Protein AF-A0A3C1PGC7-F1 (afdb_monomer)

Nearest PDB structures (foldseek):
  7cz9-assembly2_E  TM=8.996E-01  e=1.179E-01  Klebsiella pneumoniae
  7k8d-assembly1_A  TM=7.745E-01  e=8.176E-02  Mycolicibacterium smegmatis MC2 155
  7rpi-assembly1_A  TM=7.577E-01  e=9.078E-02  Mus musculus
  2v50-assembly2_E  TM=8.903E-01  e=4.594E-01  Pseudomonas aeruginosa PAO1
  5mg3-assembly1_D  TM=7.984E-01  e=2.327E-01  Escherichia coli

Radius of gyration: 24.23 Å; Cα contacts (8 Å, |Δi|>4): 108; chains: 1; bounding box: 67×40×72 Å

Mean predicted aligned error: 7.97 Å

Solvent-accessible surface area (backbone atoms only — not comparable to full-atom values): 7787 Å² total; per-residue (Å²): 104,71,68,57,55,49,49,30,65,76,70,67,56,76,90,45,76,52,52,53,50,35,54,56,52,42,51,53,52,38,52,49,49,41,49,50,46,52,53,42,28,53,48,33,42,73,73,68,42,53,72,69,55,12,49,53,52,23,45,66,51,51,39,48,53,50,53,55,48,37,54,55,52,24,55,60,30,44,58,32,53,76,46,93,48,66,64,47,19,52,36,14,47,52,41,25,52,33,39,50,54,32,50,52,40,43,70,46,55,47,56,52,51,51,53,55,52,49,55,53,51,55,54,52,54,54,51,54,53,62,74,66,53,78,75,79,75,74,78,73,77,80,86,126

pLDDT: mean 89.97, std 10.28, range [63.69, 98.06]

Sequence (144 aa):
MVLLFGFMGITGIPLDIATVLVASVAIGIGIDYSIHIITSYNHYLKEGNSVEEAIQKTILLSGKAIVINVLSVAAGFLVLVFSQIVPMQFFGLLVAISMLVAGFGALTLLPIIIIISNNKLEHKTRKTVIETIPQPKTAEPLEV

Secondary structure (DSSP, 8-state):
-HHHHHHHHHHT----HHHHHHHHHHHHHHHHHHHHHHHHHHHHHHTT--HHHHHHHHIIIIIHHHHHHHHHHHHHHHGGGG-SSHHHHHHHHHHHHHHHHHHHHHHHHHHHHHHHHHHHHHHHHHHHHHHHSPPP--------

Structure (mmCIF, N/CA/C/O backbone):
data_AF-A0A3C1PGC7-F1
#
_entry.id   AF-A0A3C1PGC7-F1
#
loop_
_atom_site.group_PDB
_atom_site.id
_atom_site.type_symbol
_atom_site.label_atom_id
_atom_site.label_alt_id
_atom_site.label_comp_id
_atom_site.label_asym_id
_atom_site.label_entity_id
_atom_site.label_seq_id
_atom_site.pdbx_PDB_ins_code
_atom_site.Cartn_x
_atom_site.Cartn_y
_atom_site.Cartn_z
_atom_site.occupancy
_atom_site.B_iso_or_equiv
_atom_site.auth_seq_id
_atom_site.auth_comp_id
_atom_site.auth_asym_id
_atom_site.auth_atom_id
_atom_site.pdbx_PDB_model_num
ATOM 1 N N . MET A 1 1 ? 3.175 -8.855 -2.436 1.00 88.94 1 MET A N 1
ATOM 2 C CA . MET A 1 1 ? 4.091 -9.829 -3.074 1.00 88.94 1 MET A CA 1
ATOM 3 C C . MET A 1 1 ? 3.389 -10.712 -4.086 1.00 88.94 1 MET A C 1
ATOM 5 O O . MET A 1 1 ? 3.748 -10.628 -5.247 1.00 88.94 1 MET A O 1
ATOM 9 N N . VAL A 1 2 ? 2.367 -11.485 -3.696 1.00 93.81 2 VAL A N 1
ATOM 10 C CA . VAL A 1 2 ? 1.658 -12.404 -4.615 1.00 93.81 2 VAL A CA 1
ATOM 11 C C . VAL A 1 2 ? 1.214 -11.719 -5.911 1.00 93.81 2 VAL A C 1
ATOM 13 O O . VAL A 1 2 ? 1.540 -12.192 -6.989 1.00 93.81 2 VAL A O 1
ATOM 16 N N . LEU A 1 3 ? 0.550 -10.564 -5.814 1.00 94.62 3 LEU A N 1
ATOM 17 C CA . LEU A 1 3 ? 0.087 -9.824 -6.993 1.00 94.62 3 LEU A CA 1
ATOM 18 C C . LEU A 1 3 ? 1.231 -9.251 -7.846 1.00 94.62 3 LEU A C 1
ATOM 20 O O . LEU A 1 3 ? 1.129 -9.256 -9.065 1.00 94.62 3 LEU A O 1
ATOM 24 N N . LEU A 1 4 ? 2.327 -8.805 -7.224 1.00 93.44 4 LEU A N 1
ATOM 25 C CA . LEU A 1 4 ? 3.491 -8.267 -7.938 1.00 93.44 4 LEU A CA 1
ATOM 26 C C . LEU A 1 4 ? 4.201 -9.362 -8.744 1.00 93.44 4 LEU A C 1
ATOM 28 O O . LEU A 1 4 ? 4.411 -9.213 -9.942 1.00 93.44 4 LEU A O 1
ATOM 32 N N . PHE A 1 5 ? 4.534 -10.480 -8.096 1.00 93.31 5 PHE A N 1
ATOM 33 C CA . PHE A 1 5 ? 5.194 -11.598 -8.770 1.00 93.31 5 PHE A CA 1
ATOM 34 C C . PHE A 1 5 ? 4.258 -12.312 -9.749 1.00 93.31 5 PHE A C 1
ATOM 36 O O . PHE A 1 5 ? 4.707 -12.752 -10.802 1.00 93.31 5 PHE A O 1
ATOM 43 N N . GLY A 1 6 ? 2.956 -12.366 -9.452 1.00 94.81 6 GLY A N 1
ATOM 44 C CA . GLY A 1 6 ? 1.943 -12.837 -10.394 1.00 94.81 6 GLY A CA 1
ATOM 45 C C . GLY A 1 6 ? 1.897 -11.979 -11.658 1.00 94.81 6 GLY A C 1
ATOM 46 O O . GLY A 1 6 ? 1.915 -12.520 -12.758 1.00 94.81 6 GLY A O 1
ATOM 47 N N . PHE A 1 7 ? 1.924 -10.650 -11.511 1.00 94.06 7 PHE A N 1
ATOM 48 C CA . PHE A 1 7 ? 2.016 -9.730 -12.644 1.00 94.06 7 PHE A CA 1
ATOM 49 C C . PHE A 1 7 ? 3.286 -9.975 -13.465 1.00 94.06 7 PHE A C 1
ATOM 51 O O . PHE A 1 7 ? 3.186 -10.187 -14.669 1.00 94.06 7 PHE A O 1
ATOM 58 N N . MET A 1 8 ? 4.455 -10.049 -12.815 1.00 93.94 8 MET A N 1
ATOM 59 C CA . MET A 1 8 ? 5.726 -10.341 -13.494 1.00 93.94 8 MET A CA 1
ATOM 60 C C . MET A 1 8 ? 5.693 -11.668 -14.261 1.00 93.94 8 MET A C 1
ATOM 62 O O . MET A 1 8 ? 6.180 -11.728 -15.388 1.00 93.94 8 MET A O 1
ATOM 66 N N . GLY A 1 9 ? 5.095 -12.713 -13.678 1.00 94.56 9 GLY A N 1
ATOM 67 C CA . GLY A 1 9 ? 4.950 -14.021 -14.316 1.00 94.56 9 GLY A CA 1
ATOM 68 C C . GLY A 1 9 ? 4.066 -13.988 -15.564 1.00 94.56 9 GLY A C 1
ATOM 69 O O . GLY A 1 9 ? 4.379 -14.656 -16.544 1.00 94.56 9 GLY A O 1
ATOM 70 N N . ILE A 1 10 ? 3.003 -13.178 -15.559 1.00 95.81 10 ILE A N 1
ATOM 71 C CA . ILE A 1 10 ? 2.112 -13.004 -16.717 1.00 95.81 10 ILE A CA 1
ATOM 72 C C . ILE A 1 10 ? 2.786 -12.169 -17.813 1.00 95.81 10 ILE A C 1
ATOM 74 O O . ILE A 1 10 ? 2.642 -12.474 -18.993 1.00 95.81 10 ILE A O 1
ATOM 78 N N . THR A 1 11 ? 3.529 -11.123 -17.445 1.00 93.56 11 THR A N 1
ATOM 79 C CA . THR A 1 11 ? 4.181 -10.220 -18.409 1.00 93.56 11 THR A CA 1
ATOM 80 C C . THR A 1 11 ? 5.564 -10.690 -18.863 1.00 93.56 11 THR A C 1
ATOM 82 O O . THR A 1 11 ? 6.174 -10.039 -19.706 1.00 93.56 11 THR A O 1
ATOM 85 N N . GLY A 1 12 ? 6.088 -11.780 -18.295 1.00 91.38 12 GLY A N 1
ATOM 86 C CA . GLY A 1 12 ? 7.411 -12.317 -18.620 1.00 91.38 12 GLY A CA 1
ATOM 87 C C . GLY A 1 12 ? 8.581 -11.432 -18.175 1.00 91.38 12 GLY A C 1
ATOM 88 O O . GLY A 1 12 ? 9.662 -11.525 -18.752 1.00 91.38 12 GLY A O 1
ATOM 89 N N . ILE A 1 13 ? 8.388 -10.563 -17.173 1.00 91.12 13 ILE A N 1
ATOM 90 C CA . ILE A 1 13 ? 9.473 -9.712 -16.661 1.00 91.12 13 ILE A CA 1
ATOM 91 C C . ILE A 1 13 ? 10.423 -10.593 -15.833 1.00 91.12 13 ILE A C 1
ATOM 93 O O . ILE A 1 13 ? 9.968 -11.216 -14.867 1.00 91.12 13 ILE A O 1
ATOM 97 N N . PRO A 1 14 ? 11.722 -10.667 -16.182 1.00 88.06 14 PRO A N 1
ATOM 98 C CA . PRO A 1 14 ? 12.663 -11.544 -15.501 1.00 88.06 14 PRO A CA 1
ATOM 99 C C . PRO A 1 14 ? 12.932 -11.077 -14.070 1.00 88.06 14 PRO A C 1
ATOM 101 O O . PRO A 1 14 ? 12.922 -9.882 -13.773 1.00 88.06 14 PRO A O 1
ATOM 104 N N .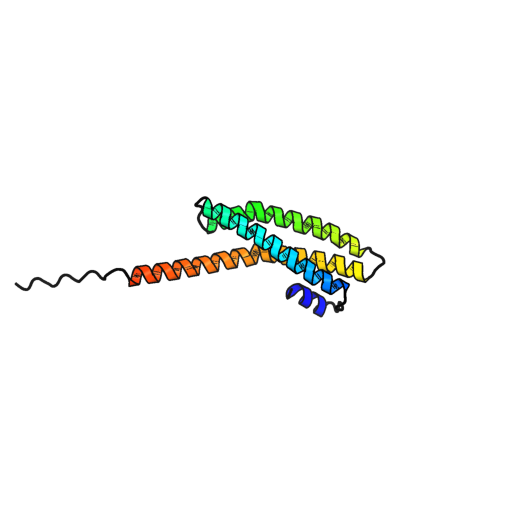 LEU A 1 15 ? 13.215 -12.036 -13.187 1.00 89.81 15 LEU A N 1
ATOM 105 C CA . LEU A 1 15 ? 13.660 -11.749 -11.830 1.00 89.81 15 LEU A CA 1
ATOM 106 C C . LEU A 1 15 ? 15.176 -11.498 -11.832 1.00 89.81 15 LEU A C 1
A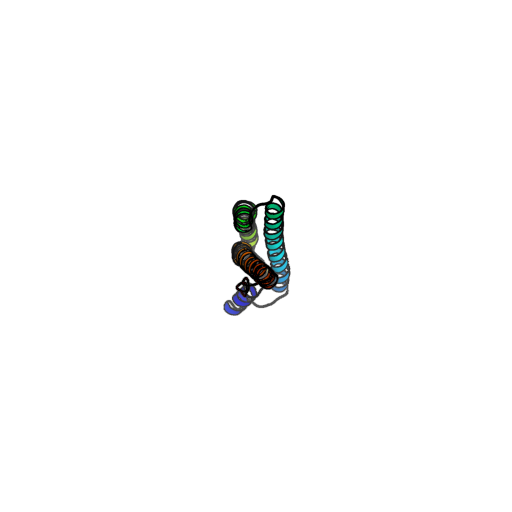TOM 108 O O . LEU A 1 15 ? 15.969 -12.431 -11.941 1.00 89.81 15 LEU A O 1
ATOM 112 N N . ASP A 1 16 ? 15.570 -10.235 -11.722 1.00 88.88 16 ASP A N 1
ATOM 113 C CA . ASP A 1 16 ? 16.957 -9.775 -11.633 1.00 88.88 16 ASP A CA 1
ATOM 114 C C . ASP A 1 16 ? 17.224 -8.949 -10.357 1.00 88.88 16 ASP A C 1
ATOM 116 O O . ASP A 1 16 ? 16.346 -8.762 -9.509 1.00 88.88 16 ASP A O 1
ATOM 120 N N . ILE A 1 17 ? 18.442 -8.412 -10.230 1.00 89.94 17 ILE A N 1
ATOM 121 C CA . ILE A 1 17 ? 18.855 -7.582 -9.088 1.00 89.94 17 ILE A CA 1
ATOM 122 C C . ILE A 1 17 ? 17.912 -6.384 -8.888 1.00 89.94 17 ILE A C 1
ATOM 124 O O . ILE A 1 17 ? 17.541 -6.090 -7.752 1.00 89.94 17 ILE A O 1
ATOM 128 N N . ALA A 1 18 ? 17.487 -5.709 -9.960 1.00 88.94 18 ALA A N 1
ATOM 129 C CA . ALA A 1 18 ? 16.604 -4.551 -9.856 1.00 88.94 18 ALA A CA 1
ATOM 130 C C . ALA A 1 18 ? 15.218 -4.960 -9.338 1.00 88.94 18 ALA A C 1
ATOM 132 O O . ALA A 1 18 ? 14.701 -4.345 -8.407 1.00 88.94 18 ALA A O 1
ATOM 133 N N . THR A 1 19 ? 14.632 -6.033 -9.870 1.00 90.12 19 THR A N 1
ATOM 134 C CA . THR A 1 19 ? 13.308 -6.512 -9.434 1.00 90.12 19 THR A CA 1
ATOM 135 C C . THR A 1 19 ? 13.299 -7.066 -8.003 1.00 90.12 19 THR A C 1
ATOM 137 O O . THR A 1 19 ? 12.309 -6.903 -7.288 1.00 90.12 19 THR A O 1
ATOM 140 N N . VAL A 1 20 ? 14.408 -7.647 -7.529 1.00 91.81 20 VAL A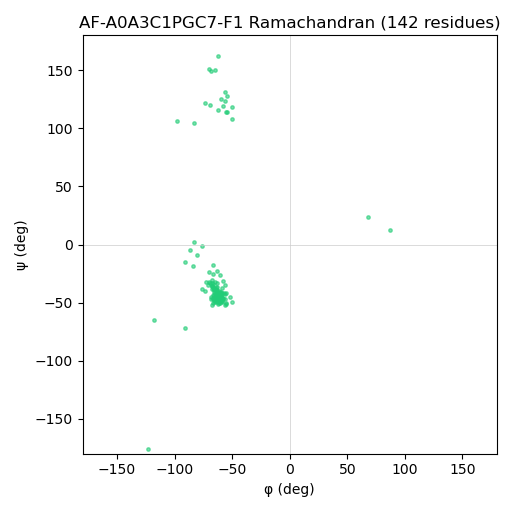 N 1
ATOM 141 C CA . VAL A 1 20 ? 14.556 -8.065 -6.123 1.00 91.81 20 VAL A CA 1
ATOM 142 C C . VAL A 1 20 ? 14.558 -6.851 -5.188 1.00 91.81 20 VAL A C 1
ATOM 144 O O . VAL A 1 20 ? 13.927 -6.889 -4.129 1.00 91.81 20 VAL A O 1
ATOM 147 N N . LEU A 1 21 ? 15.189 -5.740 -5.587 1.00 94.38 21 LEU A N 1
ATOM 148 C CA . LEU A 1 21 ? 15.111 -4.485 -4.832 1.00 94.38 21 LEU A CA 1
ATOM 149 C C . LEU A 1 21 ? 13.676 -3.948 -4.778 1.00 94.38 21 LEU A C 1
ATOM 151 O O . LEU A 1 21 ? 13.240 -3.496 -3.718 1.00 94.38 21 LEU A O 1
ATOM 155 N N . VAL A 1 22 ? 12.915 -4.065 -5.873 1.00 95.25 22 VAL A N 1
ATOM 156 C CA . VAL A 1 22 ? 1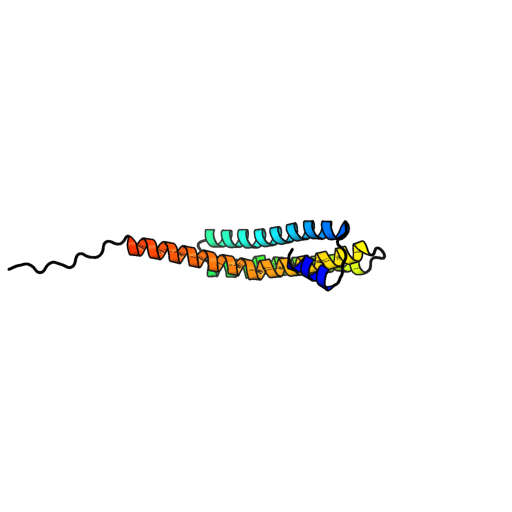1.490 -3.697 -5.873 1.00 95.25 22 VAL A CA 1
ATOM 157 C C . VAL A 1 22 ? 10.710 -4.503 -4.839 1.00 95.25 22 VAL A C 1
ATOM 159 O O . VAL A 1 22 ? 9.890 -3.930 -4.128 1.00 95.25 22 VAL A O 1
ATOM 162 N N . ALA A 1 23 ? 10.973 -5.804 -4.700 1.00 92.81 23 ALA A N 1
ATOM 163 C CA . ALA A 1 23 ? 10.294 -6.626 -3.700 1.00 92.81 23 ALA A CA 1
ATOM 164 C C . ALA A 1 23 ? 10.542 -6.118 -2.267 1.00 92.81 23 ALA A C 1
ATOM 166 O O . ALA A 1 23 ? 9.596 -6.010 -1.485 1.00 92.81 23 ALA A O 1
ATOM 167 N N . SER A 1 24 ? 11.784 -5.742 -1.941 1.00 94.88 24 SER A N 1
ATOM 168 C CA . SER A 1 24 ? 12.137 -5.149 -0.642 1.00 94.88 24 SER A CA 1
ATOM 169 C C . SER A 1 24 ? 11.389 -3.832 -0.394 1.00 94.88 24 SER A C 1
ATOM 171 O O . SER A 1 24 ? 10.721 -3.666 0.629 1.00 94.88 24 SER A O 1
ATOM 173 N N . VAL A 1 25 ? 11.412 -2.930 -1.381 1.00 95.44 25 VAL A N 1
ATOM 174 C CA . VAL A 1 25 ? 10.702 -1.642 -1.334 1.00 95.44 25 VAL A CA 1
ATOM 175 C C . VAL A 1 25 ? 9.196 -1.850 -1.154 1.00 95.44 25 VAL A C 1
ATOM 177 O O . VAL A 1 25 ? 8.575 -1.234 -0.291 1.00 95.44 25 VAL A O 1
ATOM 180 N N . ALA A 1 26 ? 8.607 -2.772 -1.912 1.00 95.38 26 ALA A N 1
ATOM 181 C CA . ALA A 1 26 ? 7.184 -3.075 -1.870 1.00 95.38 26 ALA A CA 1
ATOM 182 C C . ALA A 1 26 ? 6.730 -3.662 -0.520 1.00 95.38 26 ALA A C 1
ATOM 184 O O . ALA A 1 26 ? 5.607 -3.393 -0.090 1.00 95.38 26 ALA A O 1
ATOM 185 N N . ILE A 1 27 ? 7.582 -4.430 0.173 1.00 95.69 27 ILE A N 1
ATOM 186 C CA . ILE A 1 27 ? 7.305 -4.875 1.548 1.00 95.69 27 ILE A CA 1
ATOM 187 C C . ILE A 1 27 ? 7.277 -3.669 2.488 1.00 95.69 27 ILE A C 1
ATOM 189 O O . ILE A 1 27 ? 6.316 -3.518 3.241 1.00 95.69 27 ILE A O 1
ATOM 193 N N . GLY A 1 28 ? 8.286 -2.796 2.410 1.00 96.44 28 GLY A N 1
ATOM 194 C CA . GLY A 1 28 ? 8.356 -1.585 3.229 1.00 96.44 28 GLY A CA 1
ATOM 195 C C . GLY A 1 28 ? 7.122 -0.697 3.068 1.00 96.44 28 GLY A C 1
ATOM 196 O O . GLY A 1 28 ? 6.502 -0.325 4.060 1.00 96.44 28 GLY A O 1
ATOM 197 N N . ILE A 1 29 ? 6.704 -0.451 1.824 1.00 95.69 29 ILE A N 1
ATOM 198 C CA . ILE A 1 29 ? 5.501 0.330 1.501 1.00 95.69 29 ILE A CA 1
ATOM 199 C C . ILE A 1 29 ? 4.237 -0.302 2.105 1.00 95.69 29 ILE A C 1
ATOM 201 O O . ILE A 1 29 ? 3.418 0.386 2.710 1.00 95.69 29 ILE A O 1
ATOM 205 N N . GLY A 1 30 ? 4.059 -1.619 1.955 1.00 9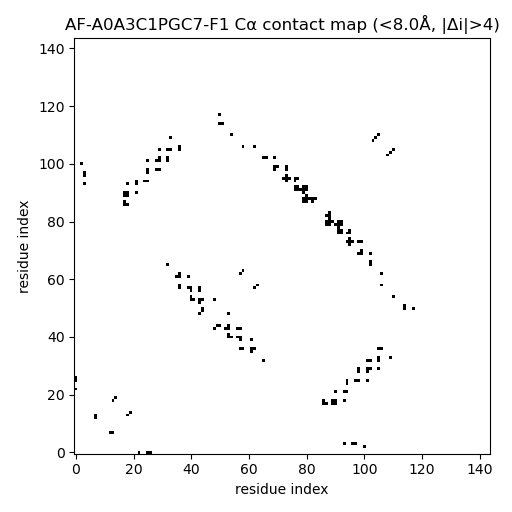5.00 30 GLY A N 1
ATOM 206 C CA . GLY A 1 30 ? 2.885 -2.305 2.498 1.00 95.00 30 GLY A CA 1
ATOM 207 C C . GLY A 1 30 ? 2.815 -2.253 4.027 1.00 95.00 30 GLY A C 1
ATOM 208 O O . GLY A 1 30 ? 1.732 -2.074 4.591 1.00 95.00 30 GLY A O 1
ATOM 209 N N . ILE A 1 31 ? 3.966 -2.379 4.693 1.00 96.75 31 ILE A N 1
ATOM 210 C CA . ILE A 1 31 ? 4.073 -2.256 6.151 1.00 96.75 31 ILE A CA 1
ATOM 211 C C . ILE A 1 31 ? 3.744 -0.826 6.586 1.00 96.75 31 ILE A C 1
ATOM 213 O O . ILE A 1 31 ? 2.931 -0.656 7.491 1.00 96.75 31 ILE A O 1
ATOM 217 N N . ASP A 1 32 ? 4.304 0.184 5.920 1.00 96.00 32 ASP A N 1
ATOM 218 C CA . ASP A 1 32 ? 4.059 1.600 6.216 1.00 96.00 32 ASP A CA 1
ATOM 219 C C . ASP A 1 32 ? 2.562 1.950 6.174 1.00 96.00 32 ASP A C 1
ATOM 221 O O . ASP A 1 32 ? 1.996 2.443 7.154 1.00 96.00 32 ASP A O 1
ATOM 225 N N . TYR A 1 33 ? 1.871 1.586 5.091 1.00 96.00 33 TYR A N 1
ATOM 226 C CA . TYR A 1 33 ? 0.434 1.855 4.962 1.00 96.00 33 TYR A CA 1
ATOM 227 C C . TYR A 1 33 ? -0.391 1.127 6.022 1.00 96.00 33 TYR A C 1
ATOM 229 O O . TYR A 1 33 ? -1.356 1.680 6.554 1.00 96.00 33 TYR A O 1
ATOM 237 N N . SER A 1 34 ? 0.011 -0.096 6.369 1.00 95.50 34 SER A N 1
ATOM 238 C CA . SER A 1 34 ? -0.642 -0.858 7.431 1.00 95.50 34 SER A CA 1
ATOM 239 C C . SER A 1 34 ? -0.455 -0.189 8.792 1.00 95.50 34 SER A C 1
ATOM 241 O O . SER A 1 34 ? -1.419 -0.065 9.546 1.00 95.50 34 SER A O 1
ATOM 243 N N . ILE A 1 35 ? 0.753 0.295 9.097 1.00 96.06 35 ILE A N 1
ATOM 244 C CA . ILE A 1 35 ? 1.046 1.023 10.336 1.00 96.06 35 ILE A CA 1
ATOM 245 C C . ILE A 1 35 ? 0.211 2.300 10.415 1.00 96.06 35 ILE A C 1
ATOM 247 O O . ILE A 1 35 ? -0.385 2.563 11.461 1.00 96.06 35 ILE A O 1
ATOM 251 N N . HIS A 1 36 ? 0.113 3.064 9.326 1.00 95.25 36 HIS A N 1
ATOM 252 C CA . HIS A 1 36 ? -0.701 4.277 9.276 1.00 95.25 36 HIS A CA 1
ATOM 253 C C . HIS A 1 36 ? -2.178 4.005 9.596 1.00 95.25 36 HIS A C 1
ATOM 255 O O . HIS A 1 36 ? -2.766 4.702 10.427 1.00 95.25 36 HIS A O 1
ATOM 261 N N . ILE A 1 37 ? -2.767 2.968 8.992 1.00 96.44 37 ILE A N 1
ATOM 262 C CA . ILE A 1 37 ? -4.161 2.579 9.250 1.00 96.44 37 ILE A CA 1
ATOM 263 C C . ILE A 1 37 ? -4.337 2.066 10.682 1.00 96.44 37 ILE A C 1
ATOM 265 O O . ILE A 1 37 ? -5.207 2.551 11.399 1.00 96.44 37 ILE A O 1
ATOM 269 N N . ILE A 1 38 ? -3.498 1.132 11.136 1.00 95.56 38 ILE A N 1
ATOM 270 C CA . ILE A 1 38 ? -3.625 0.516 12.468 1.00 95.56 38 ILE A CA 1
ATOM 271 C C . ILE A 1 38 ? -3.437 1.554 13.575 1.00 95.56 38 ILE A C 1
ATOM 273 O O . ILE A 1 38 ? -4.172 1.549 14.560 1.00 95.56 38 ILE A O 1
ATOM 277 N N . THR A 1 39 ? -2.472 2.458 13.425 1.00 96.12 39 THR A N 1
ATOM 278 C CA . THR A 1 39 ? -2.195 3.485 14.435 1.00 96.12 39 THR A CA 1
ATOM 279 C C . THR A 1 39 ? -3.353 4.469 14.543 1.00 96.12 39 THR A C 1
ATOM 281 O O . THR A 1 39 ? -3.775 4.783 15.653 1.00 96.12 39 THR A O 1
ATOM 284 N N . SER A 1 40 ? -3.908 4.910 13.410 1.00 95.88 40 SER A N 1
ATOM 285 C CA . SER A 1 40 ? -5.085 5.783 13.396 1.00 95.88 40 SER A CA 1
ATOM 286 C C . SER A 1 40 ? -6.318 5.086 13.975 1.00 95.88 40 SER A C 1
ATOM 288 O O . SER A 1 40 ? -7.013 5.664 14.806 1.00 95.88 40 SER A O 1
ATOM 290 N N . TYR A 1 41 ? -6.547 3.825 13.610 1.00 96.12 41 TYR A N 1
ATOM 291 C CA . TYR A 1 41 ? -7.657 3.038 14.141 1.00 96.12 41 TYR A CA 1
ATOM 292 C C . TYR A 1 41 ? -7.554 2.893 15.664 1.00 96.12 41 TYR A C 1
ATOM 294 O O . TYR A 1 41 ? -8.493 3.206 16.394 1.00 96.12 41 TYR A O 1
ATOM 302 N N . ASN A 1 42 ? -6.375 2.511 16.162 1.00 95.00 42 ASN A N 1
ATOM 303 C CA . ASN A 1 42 ? -6.113 2.391 17.595 1.00 95.00 42 ASN A CA 1
ATOM 304 C C . ASN A 1 42 ? -6.231 3.731 18.329 1.00 95.00 42 ASN A C 1
ATOM 306 O O . ASN A 1 42 ? -6.614 3.754 19.497 1.00 95.00 42 ASN A O 1
ATOM 310 N N . HIS A 1 43 ? -5.882 4.839 17.676 1.00 96.56 43 HIS A N 1
ATOM 311 C CA . HIS A 1 43 ? -6.065 6.173 18.232 1.00 96.56 43 HIS A CA 1
ATOM 312 C C . HIS A 1 43 ? -7.554 6.475 18.446 1.00 96.56 43 HIS A C 1
ATOM 314 O O . HIS A 1 43 ? -7.934 6.795 19.569 1.00 96.56 43 HIS A O 1
ATOM 320 N N . TYR A 1 44 ? -8.408 6.255 17.441 1.00 96.12 44 TYR A N 1
ATOM 321 C CA . TYR A 1 44 ? -9.849 6.488 17.580 1.00 96.12 44 TYR A CA 1
ATOM 322 C C . TYR A 1 44 ? -10.536 5.518 18.550 1.00 96.12 44 TYR A C 1
ATOM 324 O O . TYR A 1 44 ? -11.447 5.929 19.269 1.00 96.12 44 TYR A O 1
ATOM 332 N N . LEU A 1 45 ? -10.082 4.267 18.656 1.00 94.69 45 LEU A N 1
ATOM 333 C CA . LEU A 1 45 ? -10.570 3.365 19.705 1.00 94.69 45 LEU A CA 1
ATOM 334 C C . LEU A 1 45 ? -10.248 3.881 21.112 1.00 94.69 45 LEU A C 1
ATOM 336 O O . LEU A 1 45 ? -11.088 3.812 22.006 1.00 94.69 45 LEU A O 1
ATOM 340 N N . LYS A 1 46 ? -9.041 4.420 21.323 1.00 95.50 46 LYS A N 1
ATOM 341 C CA . LYS A 1 46 ? -8.639 4.992 22.620 1.00 95.50 46 LYS A CA 1
ATOM 342 C C . LYS A 1 46 ? -9.429 6.247 22.986 1.00 95.50 46 LYS A C 1
ATOM 344 O O . LYS A 1 46 ? -9.570 6.540 24.166 1.00 95.50 46 LYS A O 1
ATOM 349 N N . GLU A 1 47 ? -9.957 6.958 21.996 1.00 96.00 47 GLU A N 1
ATOM 350 C CA . GLU A 1 47 ? -10.882 8.078 22.198 1.00 96.00 47 GLU A CA 1
ATOM 351 C C . GLU A 1 47 ? -12.313 7.632 22.554 1.00 96.00 47 GLU A C 1
ATOM 353 O O . GLU A 1 47 ? -13.173 8.476 22.791 1.00 96.00 47 GLU A O 1
ATOM 358 N N . GLY A 1 48 ? -12.582 6.322 22.610 1.00 93.31 48 GLY A N 1
ATOM 359 C CA . GLY A 1 48 ? -13.882 5.768 22.995 1.00 93.31 48 GLY A CA 1
ATOM 360 C C . GLY A 1 48 ? -14.876 5.612 21.844 1.00 93.31 48 GLY A C 1
ATOM 361 O O . GLY A 1 48 ? -16.055 5.379 22.099 1.00 93.31 48 GLY A O 1
ATOM 362 N N . ASN A 1 49 ? -14.428 5.731 20.590 1.00 94.94 49 ASN A N 1
ATOM 363 C CA . ASN A 1 49 ? -15.282 5.470 19.430 1.00 94.94 49 ASN A CA 1
ATOM 364 C C . ASN A 1 49 ? -15.592 3.969 19.313 1.00 94.94 49 ASN A C 1
ATOM 366 O O . ASN A 1 49 ? -14.766 3.122 19.671 1.00 94.94 49 ASN A O 1
ATOM 370 N N . SER A 1 50 ? -16.757 3.643 18.751 1.00 93.50 50 SER A N 1
ATOM 371 C CA . SER A 1 50 ? -17.058 2.269 18.332 1.00 93.50 50 SER A CA 1
ATOM 372 C C . SER A 1 50 ? -16.090 1.797 17.237 1.00 93.50 50 SER A C 1
ATOM 374 O O . SER A 1 50 ? -15.416 2.602 16.587 1.00 93.50 50 SER A O 1
ATOM 376 N N . VAL A 1 51 ? -16.005 0.484 17.014 1.00 90.75 51 VAL A N 1
ATOM 377 C CA . VAL A 1 51 ? -15.104 -0.094 16.002 1.00 90.75 51 VAL A CA 1
ATOM 378 C C . VAL A 1 51 ? -15.441 0.423 14.604 1.00 90.75 51 VAL A C 1
ATOM 380 O O . VAL A 1 51 ? -14.545 0.837 13.869 1.00 90.75 51 VAL A O 1
ATOM 383 N N . GLU A 1 52 ? -16.725 0.479 14.258 1.00 91.75 52 GLU A N 1
ATOM 384 C CA . GLU A 1 52 ? -17.212 1.027 12.995 1.00 91.75 52 GLU A CA 1
ATOM 385 C C . GLU A 1 52 ? -16.827 2.503 12.822 1.00 91.75 52 GLU A C 1
ATOM 387 O O . GLU A 1 52 ? -16.290 2.880 11.778 1.00 91.75 52 GLU A O 1
ATOM 392 N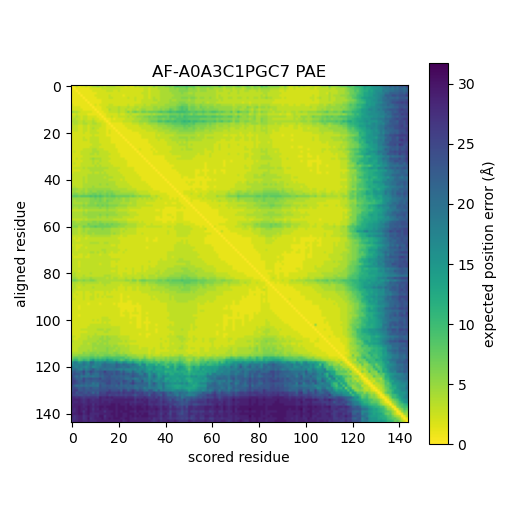 N . GLU A 1 53 ? -17.041 3.336 13.844 1.00 94.00 53 GLU A N 1
ATOM 393 C CA . GLU A 1 53 ? -16.685 4.760 13.805 1.00 94.00 53 GLU A CA 1
ATOM 394 C C . GLU A 1 53 ? -15.173 4.974 13.708 1.00 94.00 53 GLU A C 1
ATOM 396 O O . GLU A 1 53 ? -14.717 5.828 12.944 1.00 94.00 53 GLU A O 1
ATOM 401 N N . ALA A 1 54 ? -14.382 4.194 14.450 1.00 95.62 54 ALA A N 1
ATOM 402 C CA . ALA A 1 54 ? -12.928 4.264 14.410 1.00 95.62 54 ALA A CA 1
ATOM 403 C C . ALA A 1 54 ? -12.403 3.949 13.004 1.00 95.62 54 ALA A C 1
ATOM 405 O O . ALA A 1 54 ? -11.581 4.694 12.470 1.00 95.62 54 ALA A O 1
ATOM 406 N N . ILE A 1 55 ? -12.931 2.902 12.360 1.00 94.81 55 ILE A N 1
ATOM 407 C CA . ILE A 1 55 ? -12.577 2.552 10.978 1.00 94.81 55 ILE A CA 1
ATOM 408 C C . ILE A 1 55 ? -12.982 3.668 10.012 1.00 94.81 55 ILE A C 1
ATOM 410 O O . ILE A 1 55 ? -12.170 4.075 9.179 1.00 94.81 55 ILE A O 1
ATOM 414 N N . GLN A 1 56 ? -14.206 4.194 10.122 1.00 95.25 56 GLN A N 1
ATOM 415 C CA . GLN A 1 56 ? -14.674 5.277 9.253 1.00 95.25 56 GLN A CA 1
ATOM 416 C C . GLN A 1 56 ? -13.778 6.516 9.354 1.00 95.25 56 GLN A C 1
ATOM 418 O O . GLN A 1 56 ? -13.331 7.041 8.331 1.00 95.25 56 GLN A O 1
ATOM 423 N N . LYS A 1 57 ? -13.458 6.958 10.575 1.00 96.19 57 LYS A N 1
ATOM 424 C CA . LYS A 1 57 ? -12.579 8.112 10.803 1.00 96.19 57 LYS A CA 1
ATOM 425 C C . LYS A 1 57 ? -11.165 7.866 10.276 1.00 96.19 57 LYS A C 1
ATOM 427 O O . LYS A 1 57 ? -10.600 8.741 9.616 1.00 96.19 57 LYS A O 1
ATOM 432 N N . THR A 1 58 ? -10.617 6.669 10.482 1.00 96.31 58 THR A N 1
ATOM 433 C CA . THR A 1 58 ? -9.312 6.279 9.933 1.00 96.31 58 THR A CA 1
ATOM 434 C C . THR A 1 58 ? -9.280 6.337 8.410 1.00 96.31 58 THR A C 1
ATOM 436 O O . THR A 1 58 ? -8.334 6.883 7.841 1.00 96.31 58 THR A O 1
ATOM 439 N N . ILE A 1 59 ? -10.306 5.831 7.726 1.00 95.38 59 ILE A N 1
ATOM 440 C CA . ILE A 1 59 ? -10.362 5.876 6.259 1.00 95.38 59 ILE A CA 1
ATOM 441 C C . ILE A 1 59 ? -10.511 7.316 5.748 1.00 95.38 59 ILE A C 1
ATOM 443 O O . ILE A 1 59 ? -9.857 7.685 4.771 1.00 95.38 59 ILE A O 1
ATOM 447 N N . LEU A 1 60 ? -11.299 8.155 6.426 1.00 94.50 60 LEU A N 1
ATOM 448 C CA . LEU A 1 60 ? -11.497 9.553 6.033 1.00 94.50 60 LEU A CA 1
ATOM 449 C C . LEU A 1 60 ? -10.225 10.405 6.152 1.00 94.50 60 LEU A C 1
ATOM 451 O O . LEU A 1 60 ? -9.960 11.219 5.265 1.00 94.50 60 LEU A O 1
ATOM 455 N N . LEU A 1 61 ? -9.431 10.225 7.214 1.00 92.69 61 LEU A N 1
ATOM 456 C CA . LEU A 1 61 ? -8.172 10.957 7.395 1.00 92.69 61 LEU A CA 1
ATOM 457 C C . LEU A 1 61 ? -6.976 10.218 6.788 1.00 92.69 61 LEU A C 1
ATOM 459 O O . LEU A 1 61 ? -6.419 10.646 5.774 1.00 92.69 61 LEU A O 1
ATOM 463 N N . SER A 1 62 ? -6.558 9.119 7.419 1.00 94.50 62 SER A N 1
ATOM 464 C CA . SER A 1 62 ? -5.353 8.384 7.031 1.00 94.50 62 SER A CA 1
ATOM 465 C C . SER A 1 62 ? -5.517 7.724 5.670 1.00 94.50 62 SER A C 1
ATOM 467 O O . SER A 1 62 ? -4.571 7.719 4.886 1.00 94.50 62 SER A O 1
ATOM 469 N N . GLY A 1 63 ? -6.719 7.245 5.342 1.00 94.56 63 GLY A N 1
ATOM 470 C CA . GLY A 1 63 ? -6.976 6.662 4.031 1.00 94.56 63 GLY A CA 1
ATOM 471 C C . GLY A 1 63 ? -6.804 7.669 2.893 1.00 94.56 63 GLY A C 1
ATOM 472 O O . GLY A 1 63 ? -6.098 7.395 1.923 1.00 94.56 63 GLY A O 1
ATOM 473 N N . LYS A 1 64 ? -7.346 8.884 3.046 1.00 95.44 64 LYS A N 1
ATOM 474 C CA . LYS A 1 64 ? -7.136 9.982 2.090 1.00 95.44 64 LYS A CA 1
ATOM 475 C C . LYS A 1 64 ? -5.654 10.346 1.944 1.00 95.44 64 LYS A C 1
ATOM 477 O O . LYS A 1 64 ? -5.189 10.546 0.822 1.00 95.44 64 LYS A O 1
ATOM 482 N N . ALA A 1 65 ? -4.909 10.406 3.050 1.00 96.19 65 ALA A N 1
ATOM 483 C CA . ALA A 1 65 ? -3.471 10.673 3.016 1.00 96.19 65 ALA A CA 1
ATOM 484 C C . ALA A 1 65 ? -2.702 9.588 2.239 1.00 96.19 65 ALA A C 1
ATOM 486 O O . ALA A 1 65 ? -1.862 9.914 1.399 1.00 96.19 65 ALA A O 1
ATOM 487 N N . ILE A 1 66 ? -3.041 8.310 2.450 1.00 97.06 66 ILE A N 1
ATOM 488 C CA . ILE A 1 66 ? -2.444 7.182 1.719 1.00 97.06 66 ILE A CA 1
ATOM 489 C C . ILE A 1 66 ? -2.735 7.291 0.221 1.00 97.06 66 ILE A C 1
ATOM 491 O O . ILE A 1 66 ? -1.814 7.136 -0.573 1.00 97.06 66 ILE A O 1
ATOM 495 N N . VAL A 1 67 ? -3.970 7.606 -0.189 1.00 97.88 67 VAL A N 1
ATOM 496 C CA . VAL A 1 67 ? -4.312 7.755 -1.617 1.00 97.88 67 VAL A CA 1
ATOM 497 C C . VAL A 1 67 ? -3.468 8.843 -2.283 1.00 97.88 67 VAL A C 1
ATOM 499 O O . VAL A 1 67 ? -2.899 8.611 -3.348 1.00 97.88 67 VAL A O 1
ATOM 502 N N . ILE A 1 68 ? -3.343 10.012 -1.648 1.00 97.56 68 ILE A N 1
ATOM 503 C CA . ILE A 1 68 ? -2.530 11.117 -2.179 1.00 97.56 68 ILE A CA 1
ATOM 504 C C . ILE A 1 68 ? -1.063 10.692 -2.306 1.00 97.56 68 ILE A C 1
ATOM 506 O O . ILE A 1 68 ? -0.437 10.950 -3.336 1.00 97.56 68 ILE A O 1
ATOM 510 N N . ASN A 1 69 ? -0.528 10.017 -1.286 1.00 97.38 69 ASN A N 1
ATOM 511 C CA . ASN A 1 69 ? 0.846 9.524 -1.282 1.00 97.38 69 ASN A CA 1
ATOM 512 C C . ASN A 1 69 ? 1.092 8.503 -2.401 1.00 97.38 69 ASN A C 1
ATOM 514 O O . ASN A 1 69 ? 2.015 8.668 -3.195 1.00 97.38 69 ASN A O 1
ATOM 518 N N . VAL A 1 70 ? 0.235 7.483 -2.497 1.00 97.69 70 VAL A N 1
ATOM 519 C CA . VAL A 1 70 ? 0.324 6.434 -3.519 1.00 97.69 70 VAL A CA 1
ATOM 520 C C . VAL A 1 70 ? 0.346 7.055 -4.908 1.00 97.69 70 VAL A C 1
ATOM 522 O O . VAL A 1 70 ? 1.244 6.751 -5.684 1.00 97.69 70 VAL A O 1
ATOM 525 N N . LEU A 1 71 ? -0.594 7.953 -5.215 1.00 98.06 71 LEU A N 1
ATOM 526 C CA . LEU A 1 71 ? -0.674 8.578 -6.535 1.00 98.06 71 LEU A CA 1
ATOM 527 C C . LEU A 1 71 ? 0.548 9.454 -6.835 1.00 98.06 71 LEU A C 1
ATOM 529 O O . LEU A 1 71 ? 1.124 9.347 -7.915 1.00 98.06 71 LEU A O 1
ATOM 533 N N . SER A 1 72 ? 0.964 10.289 -5.882 1.00 97.94 72 SER A N 1
ATOM 534 C CA . SER A 1 72 ? 2.068 11.235 -6.086 1.00 97.94 72 SER A CA 1
ATOM 535 C C . SER A 1 72 ? 3.402 10.515 -6.280 1.00 97.94 72 SER A C 1
ATOM 537 O O . SER A 1 72 ? 4.151 10.811 -7.210 1.00 97.94 72 SER A O 1
ATOM 539 N N . VAL A 1 73 ? 3.699 9.537 -5.424 1.00 97.31 73 VAL A N 1
ATOM 540 C CA . VAL A 1 73 ? 4.979 8.823 -5.459 1.00 97.31 73 VAL A CA 1
ATOM 541 C C . VAL A 1 73 ? 5.013 7.812 -6.606 1.00 97.31 73 VAL A C 1
ATOM 543 O O . VAL A 1 73 ? 6.033 7.716 -7.287 1.00 97.31 73 VAL A O 1
ATOM 546 N N . ALA A 1 74 ? 3.901 7.123 -6.899 1.00 97.88 74 ALA A N 1
ATOM 547 C CA . ALA A 1 74 ? 3.819 6.262 -8.079 1.00 97.88 74 ALA A CA 1
ATOM 548 C C . ALA A 1 74 ? 4.045 7.064 -9.368 1.00 97.88 74 ALA A C 1
ATOM 550 O O . ALA A 1 74 ? 4.810 6.624 -10.222 1.00 97.88 74 ALA A O 1
ATOM 551 N N . ALA A 1 75 ? 3.459 8.261 -9.489 1.00 97.94 75 ALA A N 1
ATOM 552 C CA . ALA A 1 75 ? 3.721 9.150 -10.620 1.00 97.94 75 ALA A CA 1
ATOM 553 C C . ALA A 1 75 ? 5.211 9.526 -10.726 1.00 97.94 75 ALA A C 1
ATOM 555 O O . ALA A 1 75 ? 5.767 9.506 -11.822 1.00 97.94 75 ALA A O 1
ATOM 556 N N . GLY A 1 76 ? 5.880 9.791 -9.598 1.00 97.81 76 GLY A N 1
ATOM 557 C CA . GLY A 1 76 ? 7.325 10.037 -9.559 1.00 97.81 76 GLY A CA 1
ATOM 558 C C . GLY A 1 76 ? 8.157 8.850 -10.057 1.00 97.81 76 GLY A C 1
ATOM 559 O O . GLY A 1 76 ? 9.068 9.031 -10.863 1.00 97.81 76 GLY A O 1
ATOM 560 N N . PHE A 1 77 ? 7.820 7.625 -9.644 1.00 97.00 77 PHE A N 1
ATOM 561 C CA . PHE A 1 77 ? 8.503 6.417 -10.122 1.00 97.00 77 PHE A CA 1
ATOM 562 C C . PHE A 1 77 ? 8.220 6.106 -11.593 1.00 97.00 77 PHE A C 1
ATOM 564 O O . PHE A 1 77 ? 9.111 5.617 -12.288 1.00 97.00 77 PHE A O 1
ATOM 571 N N . LEU A 1 78 ? 7.024 6.423 -12.097 1.00 97.94 78 LEU A N 1
ATOM 572 C CA . LEU A 1 78 ? 6.673 6.215 -13.505 1.00 97.94 78 LEU A CA 1
ATOM 573 C C . LEU A 1 78 ? 7.535 7.041 -14.466 1.00 97.94 78 LEU A C 1
ATOM 575 O O . LEU A 1 78 ? 7.714 6.629 -15.609 1.00 97.94 78 LEU A O 1
ATOM 579 N N . VAL A 1 79 ? 8.150 8.140 -14.017 1.00 97.88 79 VAL A N 1
ATOM 580 C CA . VAL A 1 79 ? 9.126 8.890 -14.829 1.00 97.88 79 VAL A CA 1
ATOM 581 C C . VAL A 1 79 ? 10.297 7.999 -15.268 1.00 97.88 79 VAL A C 1
ATOM 583 O O . VAL A 1 79 ? 10.821 8.168 -16.368 1.00 97.88 79 VAL A O 1
ATOM 586 N N . LEU A 1 80 ? 10.679 6.996 -14.467 1.00 96.62 80 LEU A N 1
ATOM 587 C CA . LEU A 1 80 ? 11.776 6.082 -14.803 1.00 96.62 80 LEU A CA 1
ATOM 588 C C . LEU A 1 80 ? 11.478 5.191 -16.015 1.00 96.62 80 LEU A C 1
ATOM 590 O O . LEU A 1 80 ? 12.415 4.669 -16.616 1.00 96.62 80 LEU A O 1
ATOM 594 N N . VAL A 1 81 ? 10.212 5.052 -16.421 1.00 96.31 81 VAL A N 1
ATOM 595 C CA . VAL A 1 81 ? 9.835 4.334 -17.651 1.00 96.31 81 VAL A CA 1
ATOM 596 C C . VAL A 1 81 ? 10.454 4.991 -18.892 1.00 96.31 81 VAL A C 1
ATOM 598 O O . VAL A 1 81 ? 10.738 4.304 -19.867 1.00 96.31 81 VAL A O 1
ATOM 601 N N . PHE A 1 82 ? 10.755 6.292 -18.843 1.00 97.19 82 PHE A N 1
ATOM 602 C CA . PHE A 1 82 ? 11.439 7.012 -19.923 1.00 97.19 82 PHE A CA 1
ATOM 603 C C . PHE A 1 82 ? 12.973 6.880 -19.892 1.00 97.19 82 PHE A C 1
ATOM 605 O O . PHE A 1 82 ? 13.663 7.485 -20.712 1.00 97.19 82 PHE A O 1
ATOM 612 N N . SER A 1 83 ? 13.534 6.114 -18.952 1.00 96.50 83 SER A N 1
ATOM 613 C CA . SER A 1 83 ? 14.979 5.882 -18.862 1.00 96.50 83 SER A CA 1
ATOM 614 C C . SER A 1 83 ? 15.509 5.116 -20.076 1.00 96.50 83 SER A C 1
ATOM 616 O O . SER A 1 83 ? 14.820 4.267 -20.626 1.00 96.50 83 SER A O 1
ATOM 618 N N . GLN A 1 84 ? 16.769 5.336 -20.457 1.00 95.88 84 GLN A N 1
ATOM 619 C CA . GLN A 1 84 ? 17.459 4.502 -21.456 1.00 95.88 84 GLN A CA 1
ATOM 620 C C . GLN A 1 84 ? 17.999 3.184 -20.868 1.00 95.88 84 GLN A C 1
ATOM 622 O O . GLN A 1 84 ? 18.446 2.307 -21.602 1.00 95.88 84 GLN A O 1
ATOM 627 N N . ILE A 1 85 ? 17.955 3.032 -19.542 1.00 93.62 85 ILE A N 1
ATOM 628 C CA . ILE A 1 85 ? 18.429 1.846 -18.825 1.00 93.62 85 ILE A CA 1
ATOM 629 C C . ILE A 1 85 ? 17.224 0.946 -18.534 1.00 93.62 85 ILE A C 1
ATOM 631 O O . ILE A 1 85 ? 16.432 1.245 -17.641 1.00 93.62 85 ILE A O 1
ATOM 635 N N . VAL A 1 86 ? 17.099 -0.169 -19.262 1.00 90.69 86 VAL A N 1
ATOM 636 C CA . VAL A 1 86 ? 15.943 -1.091 -19.186 1.00 90.69 86 VAL A CA 1
ATOM 637 C C . VAL A 1 86 ? 15.615 -1.551 -17.752 1.00 90.69 86 VAL A C 1
ATOM 639 O O . VAL A 1 86 ? 14.451 -1.446 -17.364 1.00 90.69 86 VAL A O 1
ATOM 642 N N . PRO A 1 87 ? 16.585 -1.957 -16.902 1.00 90.50 87 PRO A N 1
ATOM 643 C CA . PRO A 1 87 ? 16.291 -2.281 -15.502 1.00 90.50 87 PRO A CA 1
ATOM 644 C C . PRO A 1 87 ? 15.612 -1.149 -14.717 1.00 90.50 87 PRO A C 1
ATOM 646 O O . PRO A 1 87 ? 14.753 -1.414 -13.881 1.00 90.50 87 PRO A O 1
ATOM 649 N N . MET A 1 88 ? 15.942 0.117 -15.001 1.00 92.44 88 MET A N 1
ATOM 650 C CA . MET A 1 88 ? 15.320 1.269 -14.334 1.00 92.44 88 MET A CA 1
ATOM 651 C C . MET A 1 88 ? 13.877 1.491 -14.794 1.00 92.44 88 MET A C 1
ATOM 653 O O . MET A 1 88 ? 13.044 1.898 -13.984 1.00 92.44 88 MET A O 1
ATOM 657 N N . GLN A 1 89 ? 13.563 1.181 -16.057 1.00 94.31 89 GLN A N 1
ATOM 658 C CA . GLN A 1 89 ? 12.189 1.236 -16.567 1.00 94.31 89 GLN A CA 1
ATOM 659 C C . GLN A 1 89 ? 11.293 0.255 -15.803 1.00 94.31 89 GLN A C 1
ATOM 661 O O . GLN A 1 89 ? 10.247 0.644 -15.276 1.00 94.31 89 GLN A O 1
ATOM 666 N N . PHE A 1 90 ? 11.731 -1.005 -15.682 1.00 93.50 90 PHE A N 1
ATOM 667 C CA . PHE A 1 90 ? 11.004 -2.019 -14.917 1.00 93.50 90 PHE A CA 1
ATOM 668 C C . PHE A 1 90 ? 10.961 -1.697 -13.430 1.00 93.50 90 PHE A C 1
ATOM 670 O O . PHE A 1 90 ? 9.917 -1.877 -12.811 1.00 93.50 90 PHE A O 1
ATOM 677 N N . PHE A 1 91 ? 12.048 -1.176 -12.861 1.00 94.00 91 PHE A N 1
ATOM 678 C CA . PHE A 1 91 ? 12.069 -0.746 -11.469 1.00 94.00 91 PHE A CA 1
ATOM 679 C C . PHE A 1 91 ? 10.970 0.288 -11.188 1.00 94.00 91 PHE A C 1
ATOM 681 O O . PHE A 1 91 ? 10.146 0.081 -10.300 1.00 94.00 91 PHE A O 1
ATOM 688 N N . GLY A 1 92 ? 10.899 1.362 -11.982 1.00 95.81 92 GLY A N 1
ATOM 689 C CA . GLY A 1 92 ? 9.874 2.396 -11.819 1.00 95.81 92 GLY A CA 1
ATOM 690 C C . GLY A 1 92 ? 8.454 1.865 -11.988 1.00 95.81 92 GLY A C 1
ATOM 691 O O . GLY A 1 92 ? 7.590 2.119 -11.147 1.00 95.81 92 GLY A O 1
ATOM 692 N N . LEU A 1 93 ? 8.225 1.071 -13.038 1.00 96.06 93 LEU A N 1
ATOM 693 C CA . LEU A 1 93 ? 6.924 0.463 -13.309 1.00 96.06 93 LEU A CA 1
ATOM 694 C C . LEU A 1 93 ? 6.469 -0.454 -12.165 1.00 96.06 93 LEU A C 1
ATOM 696 O O . LEU A 1 93 ? 5.347 -0.335 -11.672 1.00 96.06 93 LEU A O 1
ATOM 700 N N . LEU A 1 94 ? 7.335 -1.367 -11.725 1.00 96.44 94 LEU A N 1
ATOM 701 C CA . LEU A 1 94 ? 6.998 -2.359 -10.708 1.00 96.44 94 LEU A CA 1
ATOM 702 C C . LEU A 1 94 ? 6.835 -1.727 -9.321 1.00 96.44 94 LEU A C 1
ATOM 704 O O . LEU A 1 94 ? 5.964 -2.166 -8.566 1.00 96.44 94 LEU A O 1
ATOM 708 N N . VAL A 1 95 ? 7.606 -0.686 -8.980 1.00 96.81 95 VAL A N 1
ATOM 709 C CA . VAL A 1 95 ? 7.385 0.083 -7.742 1.00 96.81 95 VAL A CA 1
ATOM 710 C C . VAL A 1 95 ? 6.029 0.780 -7.792 1.00 96.81 95 VAL A C 1
ATOM 712 O O . VAL A 1 95 ? 5.244 0.619 -6.860 1.00 96.81 95 VAL A O 1
ATOM 715 N N . ALA A 1 96 ? 5.698 1.474 -8.885 1.00 97.56 96 ALA A N 1
ATOM 716 C CA . ALA A 1 96 ? 4.408 2.150 -9.030 1.00 97.56 96 ALA A CA 1
ATOM 717 C C . ALA A 1 96 ? 3.222 1.174 -8.890 1.00 97.56 96 ALA A C 1
ATOM 719 O O . ALA A 1 96 ? 2.290 1.429 -8.123 1.00 97.56 96 ALA A O 1
ATOM 720 N N . ILE A 1 97 ? 3.286 0.012 -9.551 1.00 96.50 97 ILE A N 1
ATOM 721 C CA . ILE A 1 97 ? 2.280 -1.055 -9.412 1.00 96.50 97 ILE A CA 1
ATOM 722 C C . ILE A 1 97 ? 2.209 -1.553 -7.965 1.00 96.50 97 ILE A C 1
ATOM 724 O O . ILE A 1 97 ? 1.120 -1.710 -7.411 1.00 96.50 97 ILE A O 1
ATOM 728 N N . SER A 1 98 ? 3.360 -1.778 -7.329 1.00 96.44 98 SER A N 1
ATOM 729 C CA . SER A 1 98 ? 3.421 -2.241 -5.941 1.00 96.44 98 SER A CA 1
ATOM 730 C C . SER A 1 98 ? 2.763 -1.263 -4.978 1.00 96.44 98 SER A C 1
ATOM 732 O O . SER A 1 98 ? 2.033 -1.700 -4.092 1.00 96.44 98 SER A O 1
ATOM 734 N N . MET A 1 99 ? 2.973 0.041 -5.166 1.00 97.44 99 MET A N 1
ATOM 735 C CA . MET A 1 99 ? 2.348 1.088 -4.356 1.00 97.44 99 MET A CA 1
ATOM 736 C C . MET A 1 99 ? 0.832 1.091 -4.507 1.00 97.44 99 MET A C 1
ATOM 738 O O . MET A 1 99 ? 0.123 1.136 -3.504 1.00 97.44 99 MET A O 1
ATOM 742 N N . LEU A 1 100 ? 0.330 0.990 -5.740 1.00 97.19 100 LEU A N 1
ATOM 743 C CA . LEU A 1 100 ? -1.107 0.930 -6.011 1.00 97.19 100 LEU A CA 1
ATOM 744 C C . LEU A 1 100 ? -1.745 -0.298 -5.359 1.00 97.19 100 LEU A C 1
ATOM 746 O O . LEU A 1 100 ? -2.754 -0.182 -4.666 1.00 97.19 100 LEU A O 1
ATOM 750 N N . VAL A 1 1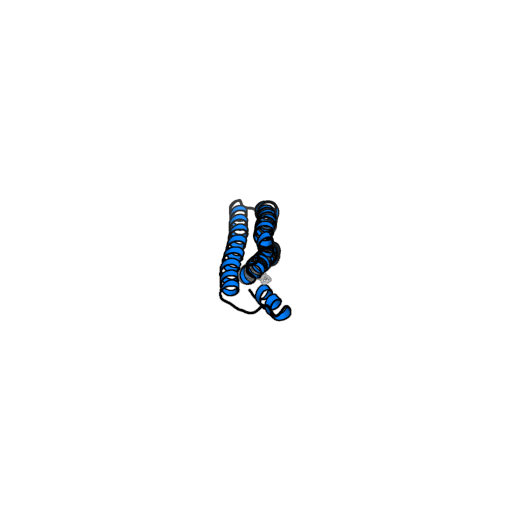01 ? -1.128 -1.468 -5.525 1.00 96.44 101 VAL A N 1
ATOM 751 C CA . VAL A 1 101 ? -1.612 -2.723 -4.941 1.00 96.44 101 VAL A CA 1
ATOM 752 C C . VAL A 1 101 ? -1.549 -2.695 -3.412 1.00 96.44 101 VAL A C 1
ATOM 754 O O . VAL A 1 101 ? -2.505 -3.102 -2.753 1.00 96.44 101 VAL A O 1
ATOM 757 N N . ALA A 1 102 ? -0.443 -2.219 -2.836 1.00 96.50 102 ALA A N 1
ATOM 758 C CA . ALA A 1 102 ? -0.275 -2.112 -1.390 1.00 96.50 102 ALA A CA 1
ATOM 759 C C . ALA A 1 102 ? -1.267 -1.112 -0.786 1.00 96.50 102 ALA A C 1
ATOM 761 O O . ALA A 1 102 ? -1.910 -1.425 0.213 1.00 96.50 102 ALA A O 1
ATOM 762 N N . GLY A 1 103 ? -1.434 0.054 -1.414 1.00 96.81 103 GLY A N 1
ATOM 763 C CA . GLY A 1 103 ? -2.403 1.068 -1.007 1.00 96.81 103 GLY A CA 1
ATOM 764 C C . GLY A 1 103 ? -3.828 0.533 -1.062 1.00 96.81 103 GLY A C 1
ATOM 765 O O . GLY A 1 103 ? -4.554 0.613 -0.076 1.00 96.81 103 GLY A O 1
ATOM 766 N N . PHE A 1 104 ? -4.212 -0.103 -2.171 1.00 96.25 104 PHE A N 1
ATOM 767 C CA . PHE A 1 104 ? -5.530 -0.719 -2.298 1.00 96.25 104 PHE A CA 1
ATOM 768 C C . PHE A 1 104 ? -5.758 -1.796 -1.231 1.00 96.25 104 PHE A C 1
ATOM 770 O O . PHE A 1 104 ? -6.797 -1.799 -0.573 1.00 96.25 104 PHE A O 1
ATOM 777 N N . GLY A 1 105 ? -4.777 -2.673 -1.002 1.00 95.44 105 GLY A N 1
ATOM 778 C CA . GLY A 1 105 ? -4.845 -3.696 0.042 1.00 95.44 105 GLY A CA 1
ATOM 779 C C . GLY A 1 105 ? -4.984 -3.104 1.448 1.00 95.44 105 GLY A C 1
ATOM 780 O O . GLY A 1 105 ? -5.832 -3.549 2.217 1.00 95.44 105 GLY A O 1
ATOM 781 N N . ALA A 1 106 ? -4.214 -2.066 1.776 1.00 95.25 106 ALA A N 1
ATOM 782 C CA . ALA A 1 106 ? -4.286 -1.398 3.075 1.00 95.25 106 ALA A CA 1
ATOM 783 C C . ALA A 1 106 ? -5.620 -0.663 3.294 1.00 95.25 106 ALA A C 1
ATOM 785 O O . ALA A 1 106 ? -6.116 -0.620 4.413 1.00 95.25 106 ALA A O 1
ATOM 786 N N . LEU A 1 107 ? -6.227 -0.109 2.242 1.00 95.81 107 LEU A N 1
ATOM 787 C CA . LEU A 1 107 ? -7.498 0.619 2.342 1.00 95.81 107 LEU A CA 1
ATOM 788 C C . LEU A 1 107 ? -8.733 -0.286 2.310 1.00 95.81 107 LEU A C 1
ATOM 790 O O . LEU A 1 107 ? -9.810 0.152 2.703 1.00 95.81 107 LEU A O 1
ATOM 794 N N . THR A 1 108 ? -8.599 -1.528 1.839 1.00 94.62 108 THR A N 1
ATOM 795 C CA . THR A 1 108 ? -9.729 -2.457 1.680 1.00 94.62 108 THR A CA 1
ATOM 796 C C . THR A 1 108 ? -9.577 -3.699 2.551 1.00 94.62 108 THR A C 1
ATOM 798 O O . THR A 1 108 ? -10.346 -3.893 3.490 1.00 94.62 108 THR A O 1
ATOM 801 N N . LEU A 1 109 ? -8.564 -4.526 2.289 1.00 94.38 109 LEU A N 1
ATOM 802 C CA . LEU A 1 109 ? -8.359 -5.801 2.976 1.00 94.38 109 LEU A CA 1
ATOM 803 C C . LEU A 1 109 ? -8.109 -5.607 4.468 1.00 94.38 109 LEU A C 1
ATOM 805 O O . LEU A 1 109 ? -8.658 -6.353 5.275 1.00 94.38 109 LEU A O 1
ATOM 809 N N . LEU A 1 110 ? -7.308 -4.611 4.847 1.00 93.00 110 LEU A N 1
ATOM 810 C CA . LEU A 1 110 ? -6.954 -4.404 6.248 1.00 93.00 110 LEU A CA 1
ATOM 811 C C . LEU A 1 110 ? -8.174 -4.017 7.116 1.00 93.00 110 LEU A C 1
ATOM 813 O O . LEU A 1 110 ? -8.403 -4.710 8.109 1.00 93.00 110 LEU A O 1
ATOM 817 N N . PRO A 1 111 ? -9.025 -3.034 6.748 1.00 92.06 111 PRO A N 1
ATOM 818 C CA . PRO A 1 111 ? -10.289 -2.783 7.446 1.00 92.06 111 PRO A CA 1
ATOM 819 C C . PRO A 1 111 ? -11.207 -4.006 7.518 1.00 92.06 111 PRO A C 1
ATOM 821 O O . PRO A 1 111 ? -11.761 -4.290 8.576 1.00 92.06 111 PRO A O 1
ATOM 824 N N . ILE A 1 112 ? -11.333 -4.767 6.424 1.00 93.12 112 ILE A N 1
ATOM 825 C CA . ILE A 1 112 ? -12.156 -5.987 6.393 1.00 93.12 112 ILE A CA 1
ATOM 826 C C . ILE A 1 112 ? -11.656 -7.002 7.428 1.00 93.12 112 ILE A C 1
ATOM 828 O O . ILE A 1 112 ? -12.451 -7.572 8.177 1.00 93.12 112 ILE A O 1
ATOM 832 N N . ILE A 1 113 ? -10.340 -7.210 7.507 1.00 92.44 113 ILE A N 1
ATOM 833 C CA . ILE A 1 113 ? -9.730 -8.116 8.486 1.00 92.44 113 ILE A CA 1
ATOM 834 C C . ILE A 1 113 ? -9.999 -7.630 9.915 1.00 92.44 113 ILE A C 1
ATOM 836 O O . ILE A 1 113 ? -10.340 -8.447 10.772 1.00 92.44 113 ILE A O 1
ATOM 840 N N . ILE A 1 114 ? -9.896 -6.322 10.171 1.00 91.19 114 ILE A N 1
ATOM 841 C CA . ILE A 1 114 ? -10.179 -5.734 11.488 1.00 91.19 114 ILE A CA 1
ATOM 842 C C . ILE A 1 114 ? -11.635 -6.000 11.898 1.00 91.19 114 ILE A C 1
ATOM 844 O O . ILE A 1 114 ? -11.862 -6.508 12.996 1.00 91.19 114 ILE A O 1
ATOM 848 N N . ILE A 1 115 ? -12.606 -5.749 11.012 1.00 90.31 115 ILE A N 1
ATOM 849 C CA . ILE A 1 115 ? -14.040 -5.978 11.278 1.00 90.31 115 ILE A CA 1
ATOM 850 C C . ILE A 1 115 ? -14.305 -7.453 11.594 1.00 90.31 115 ILE A C 1
ATOM 852 O O . ILE A 1 115 ? -14.942 -7.784 12.595 1.00 90.31 115 ILE A O 1
ATOM 856 N N . ILE A 1 116 ? -13.785 -8.366 10.767 1.00 90.62 116 ILE A N 1
ATOM 857 C CA . ILE A 1 116 ? -13.971 -9.811 10.965 1.00 90.62 116 ILE A CA 1
ATOM 858 C C . ILE A 1 116 ? -13.338 -10.266 12.284 1.00 90.62 116 ILE A C 1
ATOM 860 O O . ILE A 1 116 ? -13.925 -11.077 13.007 1.00 90.62 116 ILE A O 1
ATOM 864 N N . SER A 1 117 ? -12.145 -9.761 12.602 1.00 87.69 117 SER A N 1
ATOM 865 C CA . SER A 1 117 ? -11.456 -10.092 13.846 1.00 87.69 117 SER A CA 1
ATOM 866 C C . SER A 1 117 ? -12.239 -9.592 15.058 1.00 87.69 117 SER A C 1
ATOM 868 O O . SER A 1 117 ? -12.427 -10.356 16.004 1.00 87.69 117 SER A O 1
ATOM 870 N N . ASN A 1 118 ? -12.752 -8.359 15.022 1.00 83.94 118 ASN A N 1
ATOM 871 C CA . ASN A 1 118 ? -13.546 -7.809 16.117 1.00 83.94 118 ASN A CA 1
ATOM 872 C C . ASN A 1 118 ? -14.849 -8.590 16.334 1.00 83.94 118 ASN A C 1
ATOM 874 O O . ASN A 1 118 ? -15.128 -9.022 17.451 1.00 83.94 118 ASN A O 1
ATOM 878 N N . ASN A 1 119 ? -15.585 -8.891 15.259 1.00 76.81 119 ASN A N 1
ATOM 879 C CA . ASN A 1 119 ? -16.829 -9.661 15.341 1.00 76.81 119 ASN A CA 1
ATOM 880 C C . ASN A 1 119 ? -16.615 -11.047 15.965 1.00 76.81 119 ASN A C 1
ATOM 882 O O . ASN A 1 119 ? -17.442 -11.512 16.749 1.00 76.81 119 ASN A O 1
ATOM 886 N N . LYS A 1 120 ? -15.489 -11.717 15.672 1.00 70.38 120 LYS A N 1
ATOM 887 C CA . LYS A 1 120 ? -15.149 -12.998 16.316 1.00 70.38 120 LYS A CA 1
ATOM 888 C C . LYS A 1 120 ? -14.876 -12.851 17.813 1.00 70.38 120 LYS A C 1
ATOM 890 O O . LYS A 1 120 ? -15.246 -13.746 18.576 1.00 70.38 120 LYS A O 1
ATOM 895 N N . LEU A 1 121 ? -14.231 -11.762 18.228 1.00 70.06 121 LEU A N 1
ATOM 896 C CA . LEU A 1 121 ? -13.938 -11.492 19.635 1.00 70.06 121 LEU A CA 1
ATOM 897 C C . LEU A 1 121 ? -15.225 -11.207 20.416 1.00 70.06 121 LEU A C 1
ATOM 899 O O . LEU A 1 121 ? -15.444 -11.830 21.454 1.00 70.06 121 LEU A O 1
ATOM 903 N N . GLU A 1 122 ? -16.124 -10.377 19.884 1.00 69.44 122 GLU A N 1
ATOM 904 C CA . GLU A 1 122 ? -17.427 -10.120 20.509 1.00 69.44 122 GLU A CA 1
ATOM 905 C C . GLU A 1 122 ? -18.275 -11.390 20.626 1.00 69.44 122 GLU A C 1
ATOM 907 O O . GLU A 1 122 ? -18.897 -11.638 21.664 1.00 69.44 122 GLU A O 1
ATOM 912 N N . HIS A 1 123 ? -18.260 -12.248 19.599 1.00 64.75 123 HIS A N 1
ATOM 913 C CA . HIS A 1 123 ? -19.029 -13.490 19.627 1.00 64.75 123 HIS A CA 1
ATOM 914 C C . HIS A 1 123 ? -18.501 -14.496 20.656 1.00 64.75 123 HIS A C 1
ATOM 916 O O . HIS A 1 123 ? -19.295 -15.206 21.282 1.00 64.75 123 HIS A O 1
ATOM 922 N N . LYS A 1 124 ? -17.176 -14.548 20.852 1.00 65.62 124 LYS A N 1
ATOM 923 C CA . LYS A 1 124 ? -16.540 -15.394 21.870 1.00 65.62 124 LYS A CA 1
ATOM 924 C C . LYS A 1 124 ? -16.878 -14.897 23.277 1.00 65.62 124 LYS A C 1
ATOM 926 O O . LYS A 1 124 ? -17.325 -15.693 24.096 1.00 65.62 124 LYS A O 1
ATOM 931 N N . THR A 1 125 ? -16.768 -13.591 23.520 1.00 71.44 125 THR A N 1
ATOM 932 C CA . THR A 1 125 ? -17.100 -12.971 24.813 1.00 71.44 125 THR A CA 1
ATOM 933 C C . THR A 1 125 ? -18.577 -13.152 25.167 1.00 71.44 125 THR A C 1
ATOM 935 O O . THR A 1 125 ? -18.895 -13.541 26.289 1.00 71.44 125 THR A O 1
ATOM 938 N N . ARG A 1 126 ? -19.495 -12.958 24.208 1.00 69.44 126 ARG A N 1
ATOM 939 C CA . ARG A 1 126 ? -20.937 -13.128 24.445 1.00 69.44 126 ARG A CA 1
ATOM 940 C C . ARG A 1 126 ? -21.307 -14.578 24.788 1.00 69.44 126 ARG A C 1
ATOM 942 O O . ARG A 1 126 ? -22.124 -14.783 25.679 1.00 69.44 126 ARG A O 1
ATOM 949 N N . LYS A 1 127 ? -20.694 -15.581 24.142 1.00 65.81 127 LYS A N 1
ATOM 950 C CA . LYS A 1 127 ? -20.912 -17.000 24.489 1.00 65.81 127 LYS A CA 1
ATOM 951 C C . LYS A 1 127 ? -20.446 -17.331 25.909 1.00 65.81 127 LYS A C 1
ATOM 953 O O . LYS A 1 127 ? -21.214 -17.928 26.653 1.00 65.81 127 LYS A O 1
ATOM 958 N N . THR A 1 128 ? -19.249 -16.891 26.303 1.00 69.62 128 THR A N 1
ATOM 959 C CA . THR A 1 128 ? -18.724 -17.149 27.656 1.00 69.62 128 THR A CA 1
ATOM 960 C C . THR A 1 128 ? -19.602 -16.524 28.741 1.00 69.62 128 THR A C 1
ATOM 962 O O . THR A 1 128 ? -19.870 -17.166 29.753 1.00 69.62 128 THR A O 1
ATOM 965 N N . VAL A 1 129 ? -20.095 -15.296 28.534 1.00 71.88 129 VAL A N 1
ATOM 966 C CA . VAL A 1 129 ? -20.976 -14.633 29.511 1.00 71.88 129 VAL A CA 1
ATOM 967 C C . VAL A 1 129 ? -22.297 -15.390 29.665 1.00 71.88 129 VAL A C 1
ATOM 969 O O . VAL A 1 129 ? -22.716 -15.631 30.790 1.00 71.88 129 VAL A O 1
ATOM 972 N N . ILE A 1 130 ? -22.922 -15.827 28.567 1.00 72.94 130 ILE A N 1
ATOM 973 C CA . ILE A 1 130 ? -24.201 -16.556 28.617 1.00 72.94 130 ILE A CA 1
ATOM 974 C C . ILE A 1 130 ? -24.048 -17.936 29.283 1.00 72.94 130 ILE A C 1
ATOM 976 O O . ILE A 1 130 ? -24.925 -18.331 30.041 1.00 72.94 130 ILE A O 1
ATOM 980 N N . GLU A 1 131 ? -22.936 -18.646 29.063 1.00 72.88 131 GLU A N 1
ATOM 981 C CA . GLU A 1 131 ? -22.653 -19.923 29.746 1.00 72.88 131 GLU A CA 1
ATOM 982 C C . GLU A 1 131 ? -22.339 -19.761 31.244 1.00 72.88 131 GLU A C 1
ATOM 984 O O . GLU A 1 131 ? -22.529 -20.702 32.011 1.00 72.88 131 GLU A O 1
ATOM 989 N N . THR A 1 132 ? -21.878 -18.582 31.674 1.00 70.62 132 THR A N 1
ATOM 990 C CA . THR A 1 132 ? -21.496 -18.323 33.076 1.00 70.62 132 THR A CA 1
ATOM 991 C C . THR A 1 132 ? -22.656 -17.774 33.919 1.00 70.62 132 THR A C 1
ATOM 993 O O . THR A 1 132 ? -22.575 -17.788 35.147 1.00 70.62 132 THR A O 1
ATOM 996 N N . ILE A 1 133 ? -23.750 -17.306 33.302 1.00 68.06 133 ILE A N 1
ATOM 997 C CA . ILE A 1 133 ? -24.943 -16.864 34.041 1.00 68.06 133 ILE A CA 1
ATOM 998 C C . ILE A 1 133 ? -25.619 -18.099 34.664 1.00 68.06 133 ILE A C 1
ATOM 1000 O O . ILE A 1 133 ? -26.044 -18.992 33.925 1.00 68.06 133 ILE A O 1
ATOM 1004 N 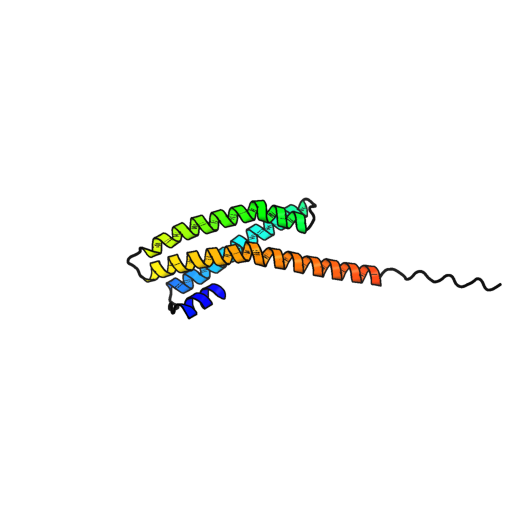N . PRO A 1 134 ? -25.759 -18.169 36.005 1.00 68.44 134 PRO A N 1
ATOM 1005 C CA . PRO A 1 134 ? -26.488 -19.253 36.647 1.00 68.44 134 PRO A CA 1
ATOM 1006 C C . PRO A 1 134 ? -27.929 -19.258 36.137 1.00 68.44 134 PRO A C 1
ATOM 1008 O O . PRO A 1 134 ? -28.622 -18.242 36.225 1.00 68.44 134 PRO A O 1
ATOM 1011 N N . GLN A 1 135 ? -28.379 -20.395 35.607 1.00 66.38 135 GLN A N 1
ATOM 1012 C CA . GLN A 1 135 ? -29.777 -20.571 35.222 1.00 66.38 135 GLN A CA 1
ATOM 1013 C C . GLN A 1 135 ? -30.657 -20.287 36.449 1.00 66.38 135 GLN A C 1
ATOM 1015 O O . GLN A 1 135 ? -30.357 -20.811 37.531 1.00 66.38 135 GLN A O 1
ATOM 1020 N N . PRO A 1 136 ? -31.711 -19.461 36.327 1.00 67.44 136 PRO A N 1
ATOM 1021 C CA . PRO A 1 136 ? -32.619 -19.232 37.435 1.00 67.44 136 PRO A CA 1
ATOM 1022 C C . PRO A 1 136 ? -33.189 -20.587 37.848 1.00 67.44 136 PRO A C 1
ATOM 1024 O O . PRO A 1 136 ? -33.803 -21.276 37.033 1.00 67.44 136 PRO A O 1
ATOM 1027 N N . LYS A 1 137 ? -32.939 -20.992 39.101 1.00 65.00 137 LYS A N 1
ATOM 1028 C CA . LYS A 1 137 ? -33.580 -22.174 39.675 1.00 65.00 137 LYS A CA 1
ATOM 1029 C C . LYS A 1 137 ? -35.080 -21.962 39.534 1.00 65.00 137 LYS A C 1
ATOM 1031 O O . LYS A 1 137 ? -35.625 -21.028 40.123 1.00 65.00 137 LYS A O 1
ATOM 1036 N N . THR A 1 138 ? -35.717 -22.790 38.714 1.00 66.56 138 THR A N 1
ATOM 1037 C CA . THR A 1 138 ? -37.168 -22.898 38.641 1.00 66.56 138 THR A CA 1
ATOM 1038 C C . THR A 1 138 ? -37.648 -23.062 40.074 1.00 66.56 138 THR A C 1
ATOM 1040 O O . THR A 1 138 ? -37.194 -23.980 40.756 1.00 66.56 138 THR A O 1
ATOM 1043 N N . ALA A 1 139 ? -38.459 -22.122 40.561 1.00 66.00 139 ALA A N 1
ATOM 1044 C CA . ALA A 1 139 ? -39.017 -22.207 41.900 1.00 66.00 139 ALA A CA 1
ATOM 1045 C C . ALA A 1 139 ? -39.733 -23.556 42.014 1.00 66.00 139 ALA A C 1
ATOM 1047 O O . ALA A 1 139 ? -40.693 -23.805 41.282 1.00 66.00 139 ALA A O 1
ATOM 1048 N N . GLU A 1 140 ? -39.211 -24.441 42.864 1.00 71.00 140 GLU A N 1
ATOM 1049 C CA . GLU A 1 140 ? -39.904 -25.667 43.239 1.00 71.00 140 GLU A CA 1
ATOM 1050 C C . GLU A 1 140 ? -41.289 -25.256 43.754 1.00 71.00 140 GLU A C 1
ATOM 1052 O O . GLU A 1 140 ? -41.377 -24.346 44.589 1.00 71.00 140 GLU A O 1
ATOM 1057 N N . PRO A 1 141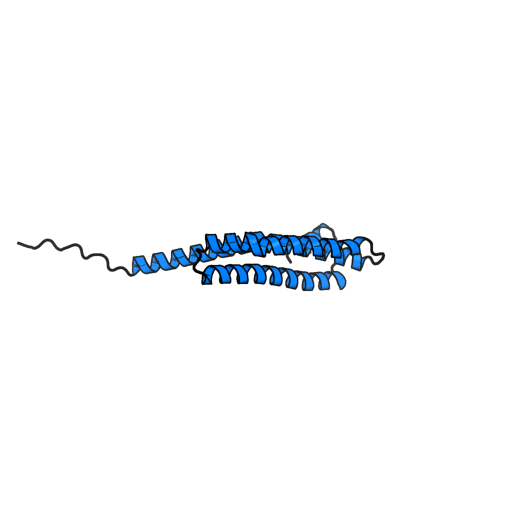 ? -42.380 -25.837 43.228 1.00 63.69 141 PRO A N 1
ATOM 1058 C CA . PRO A 1 141 ? -43.696 -25.604 43.790 1.00 63.69 141 PRO A CA 1
ATOM 1059 C C . PRO A 1 141 ? -43.637 -25.998 45.263 1.00 63.69 141 PRO A C 1
ATOM 1061 O O . PRO A 1 141 ? -43.239 -27.117 45.575 1.00 63.69 141 PRO A O 1
ATOM 1064 N N . LEU A 1 142 ? -43.987 -25.063 46.147 1.00 68.94 142 LEU A N 1
ATOM 1065 C CA . LEU A 1 142 ? -44.165 -25.325 47.571 1.00 68.94 142 LEU A CA 1
ATOM 1066 C C . LEU A 1 142 ? -45.082 -26.547 47.713 1.00 68.94 142 LEU A C 1
ATOM 1068 O O . LEU A 1 142 ? -46.270 -26.450 47.405 1.00 68.94 142 LEU A O 1
ATOM 1072 N N . GLU A 1 143 ? -44.522 -27.689 48.117 1.00 66.38 143 GLU A N 1
ATOM 1073 C CA . GLU A 1 143 ? -45.312 -28.836 48.553 1.00 66.38 143 GLU A CA 1
ATOM 1074 C C . GLU A 1 143 ? -46.101 -28.392 49.790 1.00 66.38 143 GLU A C 1
ATOM 1076 O O . GLU A 1 143 ? -45.521 -27.985 50.801 1.00 66.38 143 GLU A O 1
ATOM 1081 N N . VAL A 1 144 ? -47.427 -28.377 49.638 1.00 69.50 144 VAL A N 1
ATOM 1082 C CA . VAL A 1 144 ? -48.423 -28.043 50.665 1.00 69.50 144 VAL A CA 1
ATOM 1083 C C . VAL A 1 144 ? -48.883 -29.324 51.341 1.00 69.50 144 VAL A C 1
ATOM 1085 O O . VAL A 1 144 ? -49.123 -30.305 50.599 1.00 69.50 144 VAL A O 1
#

Foldseek 3Di:
DCVLVVVCVVVVPDDDPLVVVLVVLLVVLLVVLLCQLVVQLVVVVVVVDDSVVSNVVSCVPSLVVLVVVLVVVLVVLCVQCPPPDVSSNCNSNSNSVSSVVSSVCSNPVSSVVSVVVVVVVVVVVVVVVVVPPPDPPDPDPPDD